Protein AF-A0A968CAU9-F1 (afdb_monomer_lite)

Sequence (68 aa):
VAELGFIVVQIDGMGTSNRSKAFHDVAWKNLKDAGFPDRILWHRAVAERYPYYDTTRVGIYGTSAGGQ

Secondary structure (DSSP, 8-state):
-GGGT--------TT-SSS-HHHHGGGTT-GGGTTHHHHHHHHHHHHHH-TT--TTS-----SGGGG-

Foldseek 3Di:
DVVVVDDDDDDDAFLDPPPDPVSVCVCVVPLVPVNVVVVVVVLVVVCVVDVPSDPVDDDQDDPDSSHD

pLDDT: mean 96.76, std 1.64, range [88.94, 98.31]

Radius of gyration: 13.68 Å; chains: 1; bounding box: 32×25×35 Å

Structure (mmCIF, N/CA/C/O backbone):
data_AF-A0A968CAU9-F1
#
_entry.id   AF-A0A968CAU9-F1
#
loop_
_atom_site.group_PDB
_atom_site.id
_atom_site.type_symbol
_atom_site.label_atom_id
_atom_site.label_alt_id
_atom_site.label_comp_id
_atom_site.label_asym_id
_atom_site.label_entity_id
_atom_site.label_seq_id
_atom_site.pdbx_PDB_ins_code
_atom_site.Cartn_x
_atom_site.Cartn_y
_atom_site.Cartn_z
_atom_site.occupancy
_atom_site.B_iso_or_equiv
_atom_site.auth_seq_id
_atom_site.auth_comp_id
_atom_site.auth_asym_id
_atom_site.auth_atom_id
_atom_site.pdbx_PDB_model_num
ATOM 1 N N . VAL A 1 1 ? -2.522 10.828 11.117 1.00 90.44 1 VAL A N 1
ATOM 2 C CA . VAL A 1 1 ? -3.784 10.145 10.721 1.00 90.44 1 VAL A CA 1
ATOM 3 C C . VAL A 1 1 ? -4.152 9.028 11.692 1.00 90.44 1 VAL A C 1
ATOM 5 O O . VAL A 1 1 ? -5.304 8.981 12.090 1.00 90.44 1 VAL A O 1
ATOM 8 N N . ALA A 1 2 ? -3.212 8.182 12.133 1.00 96.38 2 ALA A N 1
ATOM 9 C CA . ALA A 1 2 ? -3.515 7.111 13.093 1.00 96.38 2 ALA A CA 1
ATOM 10 C C . ALA A 1 2 ? -4.171 7.606 14.402 1.00 96.38 2 ALA A C 1
ATOM 12 O O . ALA A 1 2 ? -5.153 7.027 14.849 1.00 96.38 2 ALA A O 1
ATOM 13 N N . GLU A 1 3 ? -3.710 8.734 14.954 1.00 97.00 3 GLU A N 1
ATOM 14 C CA . GLU A 1 3 ? -4.289 9.368 16.157 1.00 97.00 3 GLU A CA 1
ATOM 15 C C . GLU A 1 3 ? -5.764 9.787 16.002 1.00 97.00 3 GLU A C 1
ATOM 17 O O . GLU A 1 3 ? -6.454 9.979 16.995 1.00 97.00 3 GLU A O 1
ATOM 22 N N . LEU A 1 4 ? -6.270 9.894 14.766 1.00 97.38 4 LEU A N 1
ATOM 23 C CA . LEU A 1 4 ? -7.677 10.191 14.470 1.00 97.38 4 LEU A CA 1
ATOM 24 C C . LEU A 1 4 ? -8.554 8.923 14.412 1.00 97.38 4 LEU A C 1
ATOM 26 O O . LEU A 1 4 ? -9.720 9.007 14.040 1.00 97.38 4 LEU A O 1
ATOM 30 N N . GLY A 1 5 ? -8.003 7.750 14.744 1.00 96.62 5 GLY A N 1
ATOM 31 C CA . GLY A 1 5 ? -8.731 6.477 14.784 1.00 96.62 5 GLY A CA 1
ATOM 32 C C . GLY A 1 5 ? -8.695 5.661 13.488 1.00 96.62 5 GLY A C 1
ATOM 33 O O . GLY A 1 5 ? -9.449 4.700 13.357 1.00 96.62 5 GLY A O 1
ATOM 34 N N . PHE A 1 6 ? -7.829 6.008 12.531 1.00 97.62 6 PHE A N 1
ATOM 35 C CA . PHE A 1 6 ? -7.640 5.222 11.307 1.00 97.62 6 PHE A CA 1
ATOM 36 C C . PHE A 1 6 ? -6.517 4.199 11.459 1.00 97.62 6 PHE A C 1
ATOM 38 O O . PHE A 1 6 ? -5.469 4.483 12.040 1.00 97.62 6 PHE A O 1
ATOM 45 N N . ILE A 1 7 ? -6.680 3.043 10.820 1.00 97.75 7 ILE A N 1
ATOM 46 C CA . ILE A 1 7 ? -5.557 2.143 10.566 1.00 97.75 7 ILE A CA 1
ATOM 47 C C . ILE A 1 7 ? -4.765 2.713 9.385 1.00 97.75 7 ILE A C 1
ATOM 49 O O . ILE A 1 7 ? -5.322 2.938 8.312 1.00 97.75 7 ILE A O 1
ATOM 53 N N . VAL A 1 8 ? -3.471 2.968 9.585 1.00 97.50 8 VAL A N 1
ATOM 54 C CA . VAL A 1 8 ? -2.568 3.491 8.550 1.00 97.50 8 VAL A CA 1
ATOM 55 C C . VAL A 1 8 ? -1.564 2.410 8.193 1.00 97.50 8 VAL A C 1
ATOM 57 O O . VAL A 1 8 ? -0.945 1.822 9.078 1.00 97.50 8 VAL A O 1
ATOM 60 N N . VAL A 1 9 ? -1.399 2.154 6.898 1.00 97.19 9 VAL A N 1
ATOM 61 C CA . VAL A 1 9 ? -0.531 1.090 6.396 1.00 97.19 9 VAL A CA 1
ATOM 62 C C . VAL A 1 9 ? 0.345 1.628 5.270 1.00 97.19 9 VAL A C 1
ATOM 64 O O . VAL A 1 9 ? -0.139 2.326 4.383 1.00 97.19 9 VAL A O 1
ATOM 67 N N . GLN A 1 10 ? 1.624 1.258 5.287 1.00 96.88 10 GLN A N 1
ATOM 68 C CA . GLN A 1 10 ? 2.556 1.441 4.180 1.00 96.88 10 GLN A CA 1
ATOM 69 C C . GLN A 1 10 ? 3.144 0.078 3.804 1.00 96.88 10 GLN A C 1
ATOM 71 O O . GLN A 1 10 ? 3.539 -0.693 4.675 1.00 96.88 10 GLN A O 1
ATOM 76 N N . ILE A 1 11 ? 3.150 -0.230 2.508 1.00 96.50 11 ILE A N 1
ATOM 77 C CA . ILE A 1 11 ? 3.529 -1.540 1.968 1.00 96.50 11 ILE A CA 1
ATOM 78 C C . ILE A 1 11 ? 4.443 -1.321 0.767 1.00 96.50 11 ILE A C 1
ATOM 80 O O . ILE A 1 11 ? 4.120 -0.513 -0.110 1.00 96.50 11 ILE A O 1
ATOM 84 N N . ASP A 1 12 ? 5.530 -2.081 0.714 1.00 96.94 12 ASP A N 1
ATOM 85 C CA . ASP A 1 12 ? 6.400 -2.193 -0.452 1.00 96.94 12 ASP A CA 1
ATOM 86 C C . ASP A 1 12 ? 5.980 -3.412 -1.285 1.00 96.94 12 ASP A C 1
ATOM 88 O O . ASP A 1 12 ? 6.350 -4.548 -0.989 1.00 96.94 12 ASP A O 1
ATOM 92 N N . GLY A 1 13 ? 5.143 -3.167 -2.299 1.00 96.31 13 GLY A N 1
ATOM 93 C CA . GLY A 1 13 ? 4.729 -4.177 -3.280 1.00 96.31 13 GLY A CA 1
ATOM 94 C C . GLY A 1 13 ? 5.822 -4.477 -4.307 1.00 96.31 13 GLY A C 1
ATOM 95 O O . GLY A 1 13 ? 6.903 -3.874 -4.277 1.00 96.31 13 GLY A O 1
ATOM 96 N N . MET A 1 14 ? 5.544 -5.397 -5.231 1.00 98.06 14 MET A N 1
ATOM 97 C CA . MET A 1 14 ? 6.451 -5.707 -6.338 1.00 98.06 14 MET A CA 1
ATOM 98 C C . MET A 1 14 ? 6.809 -4.433 -7.123 1.00 98.06 14 MET A C 1
ATOM 100 O O . MET A 1 14 ? 6.017 -3.498 -7.226 1.00 98.06 14 MET A O 1
ATOM 104 N N . GLY A 1 15 ? 8.037 -4.361 -7.644 1.00 97.25 15 GLY A N 1
ATOM 105 C CA . GLY A 1 15 ? 8.547 -3.175 -8.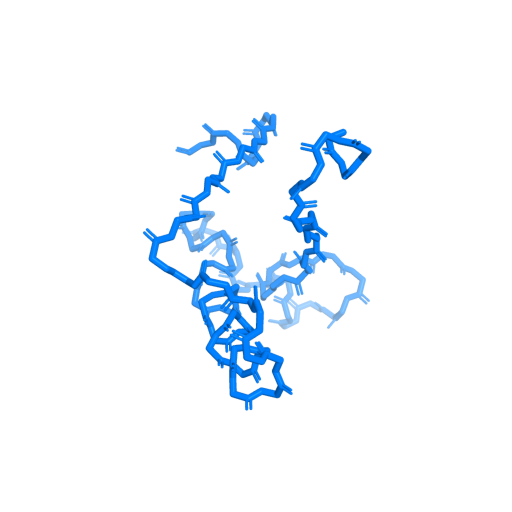342 1.00 97.25 15 GLY A CA 1
ATOM 106 C C . GLY A 1 15 ? 9.236 -2.134 -7.449 1.00 97.25 15 GLY A C 1
ATOM 107 O O . GLY A 1 15 ? 9.911 -1.250 -7.972 1.00 97.25 15 GLY A O 1
ATOM 108 N N . THR A 1 16 ? 9.140 -2.238 -6.119 1.00 97.31 16 THR A N 1
ATOM 109 C CA . THR A 1 16 ? 9.888 -1.366 -5.193 1.00 97.31 16 THR A CA 1
ATOM 110 C C . THR A 1 16 ? 11.389 -1.700 -5.145 1.00 97.31 16 THR A C 1
ATOM 112 O O . THR A 1 16 ? 11.838 -2.772 -5.562 1.00 97.31 16 THR A O 1
ATOM 115 N N . SER A 1 17 ? 12.207 -0.742 -4.697 1.00 95.94 17 SER A N 1
ATOM 116 C CA . SER A 1 17 ? 13.671 -0.856 -4.688 1.00 95.94 17 SER A CA 1
ATOM 117 C C . SER A 1 17 ? 14.193 -1.808 -3.598 1.00 95.94 17 SER A C 1
ATOM 119 O O . SER A 1 17 ? 13.449 -2.318 -2.766 1.00 95.94 17 SER A O 1
ATOM 121 N N . ASN A 1 18 ? 15.506 -2.068 -3.598 1.00 96.88 18 ASN A N 1
ATOM 122 C CA . ASN A 1 18 ? 16.216 -2.833 -2.557 1.00 96.88 18 ASN A CA 1
ATOM 123 C C . ASN A 1 18 ? 15.843 -4.326 -2.431 1.00 96.88 18 ASN A C 1
ATOM 125 O O . ASN A 1 18 ? 16.141 -4.954 -1.417 1.00 96.88 18 ASN A O 1
ATOM 129 N N . ARG A 1 19 ? 15.233 -4.927 -3.464 1.00 97.25 19 ARG A N 1
ATOM 130 C CA . ARG A 1 19 ? 14.762 -6.329 -3.446 1.00 97.25 19 ARG A CA 1
ATOM 131 C C . ARG A 1 19 ? 15.200 -7.172 -4.649 1.00 97.25 19 ARG A C 1
ATOM 133 O O . ARG A 1 19 ? 14.578 -8.191 -4.930 1.00 97.25 19 ARG A O 1
ATOM 140 N N . SER A 1 20 ? 16.316 -6.806 -5.291 1.00 98.19 20 SER A N 1
ATOM 141 C CA . SER A 1 20 ? 16.869 -7.345 -6.555 1.00 98.19 20 SER A CA 1
ATOM 142 C C . SER A 1 20 ? 16.321 -6.699 -7.830 1.00 98.19 20 SER A C 1
ATOM 144 O O . SER A 1 20 ? 15.237 -6.117 -7.844 1.00 98.19 20 SER A O 1
ATOM 146 N N . LYS A 1 21 ? 17.080 -6.846 -8.927 1.00 97.81 21 LYS A N 1
ATOM 147 C CA . LYS A 1 21 ? 16.669 -6.387 -10.259 1.00 97.81 21 LYS A CA 1
ATOM 148 C C . LYS A 1 21 ? 15.366 -7.055 -10.703 1.00 97.81 21 LYS A C 1
ATOM 150 O O . LYS A 1 21 ? 14.474 -6.360 -11.158 1.00 97.81 21 LYS A O 1
ATOM 155 N N . ALA A 1 22 ? 15.235 -8.370 -10.521 1.00 98.31 22 ALA A N 1
ATOM 156 C CA . ALA A 1 22 ? 14.041 -9.109 -10.935 1.00 98.31 22 ALA A CA 1
ATOM 157 C C . ALA A 1 22 ? 12.771 -8.613 -10.224 1.00 98.31 22 ALA A C 1
ATOM 159 O O . ALA A 1 22 ? 11.712 -8.528 -10.834 1.00 98.31 22 ALA A O 1
ATOM 160 N N . PHE A 1 23 ? 12.888 -8.239 -8.949 1.00 98.25 23 PHE A N 1
ATOM 161 C CA . PHE A 1 23 ? 11.780 -7.664 -8.190 1.00 98.25 23 PHE A CA 1
ATOM 162 C C . PHE A 1 23 ? 11.419 -6.257 -8.683 1.00 98.25 23 PHE A C 1
ATOM 164 O O . PHE A 1 23 ? 10.245 -5.945 -8.861 1.00 98.25 23 PHE A O 1
ATOM 171 N N . HIS A 1 24 ? 12.427 -5.419 -8.936 1.00 97.75 24 HIS A N 1
ATOM 172 C CA . HIS A 1 24 ? 12.241 -4.049 -9.418 1.00 97.75 24 HIS A CA 1
ATOM 173 C C . HIS A 1 24 ? 11.729 -3.991 -10.872 1.00 97.75 24 HIS A C 1
ATOM 175 O O . HIS A 1 24 ? 10.941 -3.118 -11.229 1.00 97.75 24 HIS A O 1
ATOM 181 N N . ASP A 1 25 ? 12.127 -4.950 -11.712 1.00 97.88 25 ASP A N 1
ATOM 182 C CA . ASP A 1 25 ? 11.742 -5.036 -13.126 1.00 97.88 25 ASP A CA 1
ATOM 183 C C . ASP A 1 25 ? 10.232 -5.236 -13.333 1.00 97.88 25 ASP A C 1
ATOM 185 O O . ASP A 1 25 ? 9.744 -4.977 -14.430 1.00 97.88 25 ASP A O 1
ATOM 189 N N . VAL A 1 26 ? 9.465 -5.619 -12.306 1.00 97.81 26 VAL A N 1
ATOM 190 C CA . VAL A 1 26 ? 7.993 -5.672 -12.396 1.00 97.81 26 VAL A CA 1
ATOM 191 C C . VAL A 1 26 ? 7.394 -4.309 -12.763 1.00 97.81 26 VAL A C 1
ATOM 193 O O . VAL A 1 26 ? 6.419 -4.245 -13.512 1.00 97.81 26 VAL A O 1
ATOM 196 N N . ALA A 1 27 ? 8.011 -3.215 -12.306 1.00 97.12 27 ALA A N 1
ATOM 197 C CA . ALA A 1 27 ? 7.594 -1.855 -12.637 1.00 97.12 27 ALA A CA 1
ATOM 198 C C . ALA A 1 27 ? 8.160 -1.355 -13.984 1.00 97.12 27 ALA A C 1
ATOM 200 O O . ALA A 1 27 ? 7.737 -0.310 -14.493 1.00 97.12 27 ALA A O 1
ATOM 201 N N . TRP A 1 28 ? 9.116 -2.072 -14.592 1.00 96.88 28 TRP A N 1
ATOM 202 C CA . TRP A 1 28 ? 9.769 -1.641 -15.827 1.00 96.88 28 TRP A CA 1
ATOM 203 C C . TRP A 1 28 ? 8.772 -1.601 -16.985 1.00 96.88 28 TRP A C 1
ATOM 205 O O . TRP A 1 28 ? 8.200 -2.616 -17.373 1.00 96.88 28 TRP A O 1
ATOM 215 N N . LYS A 1 29 ? 8.564 -0.403 -17.547 1.00 97.00 29 LYS A N 1
ATOM 216 C CA . LYS A 1 29 ? 7.526 -0.132 -18.561 1.00 97.00 29 LYS A CA 1
ATOM 217 C C . LYS A 1 29 ? 6.102 -0.505 -18.102 1.00 97.00 29 LYS A C 1
ATOM 219 O O . LYS A 1 29 ? 5.212 -0.645 -18.935 1.00 97.00 29 LYS A O 1
ATOM 224 N N . ASN A 1 30 ? 5.880 -0.623 -16.791 1.00 96.25 30 ASN A N 1
ATOM 225 C CA . ASN A 1 30 ? 4.612 -1.034 -16.192 1.00 96.25 30 ASN A CA 1
ATOM 226 C C . ASN A 1 30 ? 4.341 -0.307 -14.860 1.00 96.25 30 ASN A C 1
ATOM 228 O O .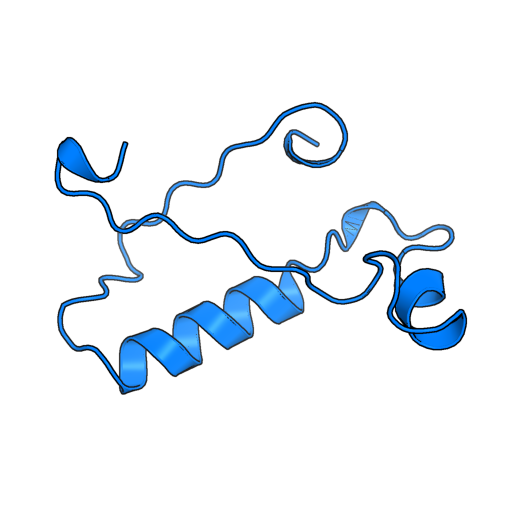 ASN A 1 30 ? 3.867 -0.896 -13.896 1.00 96.25 30 ASN A O 1
ATOM 232 N N . LEU A 1 31 ? 4.624 0.999 -14.798 1.00 93.75 31 LEU A N 1
ATOM 233 C CA . LEU A 1 31 ? 4.426 1.798 -13.577 1.00 93.75 31 LEU A CA 1
ATOM 234 C C . LEU A 1 31 ? 2.980 1.759 -13.050 1.00 93.75 31 LEU A C 1
ATOM 236 O O . LEU A 1 31 ? 2.777 1.832 -11.845 1.00 93.75 31 LEU A O 1
ATOM 240 N N . LYS A 1 32 ? 1.995 1.567 -13.941 1.00 94.44 32 LYS A N 1
ATOM 241 C CA . LYS A 1 32 ? 0.567 1.449 -13.598 1.00 94.44 32 LYS A CA 1
ATOM 242 C C . LYS A 1 32 ? 0.232 0.275 -12.672 1.00 94.44 32 LYS A C 1
ATOM 244 O O . LYS A 1 32 ? -0.853 0.260 -12.106 1.00 94.44 32 LYS A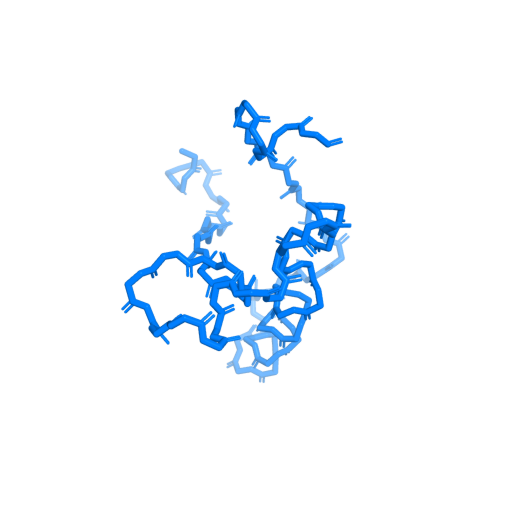 O 1
ATOM 249 N N . ASP A 1 33 ? 1.105 -0.729 -12.581 1.00 96.19 33 ASP A N 1
ATOM 250 C CA . ASP A 1 33 ? 0.916 -1.842 -11.651 1.00 96.19 33 ASP A CA 1
ATOM 251 C C . ASP A 1 33 ? 0.956 -1.353 -10.199 1.00 96.19 33 ASP A C 1
ATOM 253 O O . ASP A 1 33 ? 0.121 -1.757 -9.392 1.00 96.19 33 ASP A O 1
ATOM 257 N N . ALA A 1 34 ? 1.887 -0.436 -9.899 1.00 95.12 34 ALA A N 1
ATOM 258 C CA . ALA A 1 34 ? 2.074 0.233 -8.609 1.00 95.12 34 ALA A CA 1
ATOM 259 C C . ALA A 1 34 ? 2.082 -0.701 -7.371 1.00 95.12 34 ALA A C 1
ATOM 261 O O . ALA A 1 34 ? 1.869 -0.252 -6.234 1.00 95.12 34 ALA A O 1
ATOM 262 N N . GLY A 1 35 ? 2.316 -2.006 -7.566 1.00 96.38 35 GLY A N 1
ATOM 263 C CA . GLY A 1 35 ? 2.183 -3.022 -6.525 1.00 96.38 35 GLY A CA 1
ATOM 264 C C . GLY A 1 35 ? 0.757 -3.145 -5.970 1.00 96.38 35 GLY A C 1
ATOM 265 O O . GLY A 1 35 ? 0.578 -3.616 -4.846 1.00 96.38 35 GLY A O 1
ATOM 266 N N . PHE A 1 36 ? -0.272 -2.690 -6.699 1.00 96.06 36 PHE A N 1
ATOM 267 C CA . PHE A 1 36 ? -1.672 -2.810 -6.278 1.00 96.06 36 PHE A CA 1
ATOM 268 C C . PHE A 1 36 ? -2.090 -4.258 -6.002 1.00 96.06 36 PHE A C 1
ATOM 270 O O . PHE A 1 36 ? -2.732 -4.478 -4.968 1.00 96.06 36 PHE A O 1
ATOM 277 N N . PRO A 1 37 ? -1.725 -5.254 -6.839 1.00 97.25 37 PRO A N 1
ATOM 278 C CA . PRO A 1 37 ? -2.039 -6.649 -6.547 1.00 97.25 37 PRO A CA 1
ATOM 279 C C . PRO A 1 37 ? -1.507 -7.090 -5.177 1.00 97.25 37 PRO A C 1
ATOM 281 O O . PRO A 1 37 ? -2.252 -7.679 -4.393 1.00 97.25 37 PRO A O 1
ATOM 284 N N . ASP A 1 38 ? -0.266 -6.728 -4.839 1.00 98.19 38 ASP A N 1
ATOM 285 C CA . ASP A 1 38 ? 0.349 -7.069 -3.551 1.00 98.19 38 ASP A CA 1
ATOM 286 C C . ASP A 1 38 ? -0.346 -6.376 -2.373 1.00 98.19 38 ASP A C 1
ATOM 288 O O . ASP A 1 38 ? -0.608 -7.001 -1.344 1.00 98.19 38 ASP A O 1
ATOM 292 N N . ARG A 1 39 ? -0.695 -5.091 -2.523 1.00 97.25 39 ARG A N 1
ATOM 293 C CA . ARG A 1 39 ? -1.411 -4.318 -1.491 1.00 97.25 39 ARG A CA 1
ATOM 294 C C . ARG A 1 39 ? -2.790 -4.915 -1.205 1.00 97.25 39 ARG A C 1
ATOM 296 O O . ARG A 1 39 ? -3.166 -5.061 -0.043 1.00 97.25 39 ARG A O 1
ATOM 303 N N . ILE A 1 40 ? -3.525 -5.314 -2.246 1.00 97.44 40 ILE A N 1
ATOM 304 C CA . ILE A 1 40 ? -4.834 -5.974 -2.110 1.00 97.44 40 ILE A CA 1
ATOM 305 C C . ILE A 1 40 ? -4.687 -7.319 -1.390 1.00 97.44 40 ILE A C 1
ATOM 307 O O . ILE A 1 40 ? -5.459 -7.606 -0.472 1.00 97.44 40 ILE A O 1
ATOM 311 N N . LEU A 1 41 ? -3.700 -8.134 -1.777 1.00 98.12 41 LEU A N 1
ATOM 312 C CA . LEU A 1 41 ? -3.430 -9.420 -1.128 1.00 98.12 41 LEU A CA 1
ATOM 313 C C . LEU A 1 41 ? -3.091 -9.243 0.354 1.00 98.12 41 LEU A C 1
ATOM 315 O O . LEU A 1 41 ? -3.643 -9.947 1.199 1.00 98.12 41 LEU A O 1
ATOM 319 N N . TRP A 1 42 ? -2.249 -8.261 0.679 1.00 98.06 42 TRP A N 1
ATOM 320 C CA . TRP A 1 42 ? -1.896 -7.948 2.059 1.00 98.06 42 TRP A CA 1
ATOM 321 C C . TRP A 1 42 ? -3.124 -7.536 2.881 1.00 98.06 42 TRP A C 1
ATOM 323 O O . TRP A 1 42 ? -3.323 -8.052 3.980 1.00 98.06 42 TRP A O 1
ATOM 333 N N . HIS A 1 43 ? -3.994 -6.672 2.345 1.00 98.00 43 HIS A N 1
ATOM 334 C CA . HIS A 1 43 ? -5.213 -6.251 3.044 1.00 98.00 43 HIS A CA 1
ATOM 335 C C . HIS A 1 43 ? -6.164 -7.416 3.327 1.00 98.00 43 HIS A C 1
ATOM 337 O O . HIS A 1 43 ? -6.719 -7.486 4.423 1.00 98.00 43 HIS A O 1
ATOM 343 N N . ARG A 1 44 ? -6.322 -8.348 2.377 1.00 97.81 44 ARG A N 1
ATOM 344 C CA . ARG A 1 44 ? -7.128 -9.563 2.578 1.00 97.81 44 ARG A CA 1
ATOM 345 C C . ARG A 1 44 ? -6.553 -10.431 3.699 1.00 97.81 44 ARG A C 1
ATOM 347 O O . ARG A 1 44 ? -7.277 -10.770 4.627 1.00 97.81 44 ARG A O 1
ATOM 354 N N . ALA A 1 45 ? -5.247 -10.697 3.667 1.00 98.25 45 ALA A N 1
ATOM 355 C CA . ALA A 1 45 ? -4.581 -11.515 4.682 1.00 98.25 45 ALA A CA 1
ATOM 356 C C . ALA A 1 45 ? -4.642 -10.891 6.091 1.00 98.25 45 ALA A C 1
ATOM 358 O O . ALA A 1 45 ? -4.806 -11.586 7.092 1.00 98.25 45 ALA A O 1
ATOM 359 N N . VAL A 1 46 ? -4.527 -9.565 6.194 1.00 97.94 46 VAL A N 1
ATOM 360 C CA . VAL A 1 46 ? -4.625 -8.858 7.481 1.00 97.94 46 VAL A CA 1
ATOM 361 C C . VAL A 1 46 ? -6.056 -8.851 8.011 1.00 97.94 46 VAL A C 1
ATOM 363 O O . VAL A 1 46 ? -6.244 -9.037 9.212 1.00 97.94 46 VAL A O 1
ATOM 366 N N . ALA A 1 47 ? -7.059 -8.704 7.143 1.00 98.12 47 ALA A N 1
ATOM 367 C CA . ALA A 1 47 ? -8.467 -8.763 7.537 1.00 98.12 47 ALA A CA 1
ATOM 368 C C . ALA A 1 47 ? -8.865 -10.132 8.116 1.00 98.12 47 ALA A C 1
ATOM 370 O O . ALA A 1 47 ? -9.646 -10.190 9.061 1.00 98.12 47 ALA A O 1
ATOM 371 N N . GLU A 1 48 ? -8.282 -11.226 7.613 1.00 98.19 48 GLU A N 1
ATOM 372 C CA . GLU A 1 48 ? -8.481 -12.570 8.181 1.00 98.19 48 GLU A CA 1
ATOM 373 C C . GLU A 1 48 ? -7.941 -12.685 9.614 1.00 98.19 48 GLU A C 1
ATOM 375 O O . GLU A 1 48 ? -8.499 -13.403 10.444 1.00 98.19 48 GLU A O 1
ATOM 380 N N . ARG A 1 49 ? -6.855 -11.968 9.924 1.00 98.25 49 ARG A N 1
ATOM 381 C CA . ARG A 1 49 ? -6.195 -12.025 11.233 1.00 98.25 49 ARG A CA 1
ATOM 382 C C . ARG A 1 49 ? -6.788 -11.056 12.254 1.00 98.25 49 ARG A C 1
ATOM 384 O O . ARG A 1 49 ? -6.751 -11.338 13.451 1.00 98.25 49 ARG A O 1
ATOM 391 N N . TYR A 1 50 ? -7.287 -9.910 11.803 1.00 98.12 50 TYR A N 1
ATOM 392 C CA . TYR A 1 50 ? -7.722 -8.816 12.667 1.00 98.12 50 TYR A CA 1
ATOM 393 C C . TYR A 1 50 ? -9.166 -8.41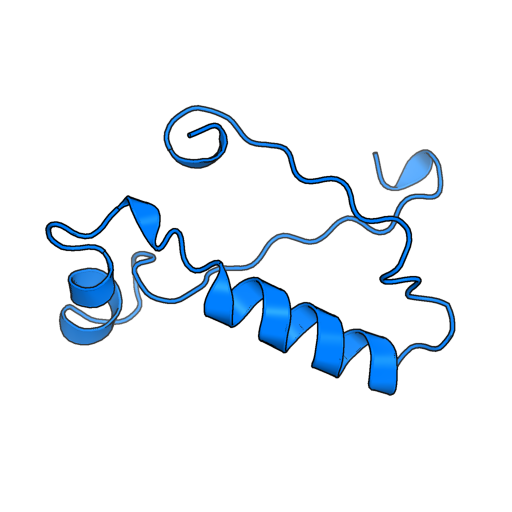4 12.341 1.00 98.12 50 TYR A C 1
ATOM 395 O O . TYR A 1 50 ? -9.379 -7.616 11.431 1.00 98.12 50 TYR A O 1
ATOM 403 N N . PRO A 1 51 ? -10.165 -8.885 13.116 1.00 96.50 51 PRO A N 1
ATOM 404 C CA . PRO A 1 51 ? -11.582 -8.616 12.841 1.00 96.50 51 PRO A CA 1
ATOM 405 C C . PRO A 1 51 ? -11.978 -7.132 12.850 1.00 96.50 51 PRO A C 1
ATOM 407 O O . PRO A 1 51 ? -13.003 -6.762 12.292 1.00 96.50 51 PRO A O 1
ATOM 410 N N . TYR A 1 52 ? -11.177 -6.272 13.486 1.00 96.75 52 TYR A N 1
ATOM 411 C CA . TYR A 1 52 ? -11.375 -4.820 13.495 1.00 96.75 52 TYR A CA 1
ATOM 412 C C . TYR A 1 52 ? -10.825 -4.115 12.239 1.00 96.75 52 TYR A C 1
ATOM 414 O O . TYR A 1 52 ? -11.005 -2.906 12.089 1.00 96.75 52 TYR A O 1
ATOM 422 N N . TYR A 1 53 ? -10.134 -4.832 11.346 1.00 98.06 53 TYR A N 1
ATOM 423 C CA . TYR A 1 53 ? -9.615 -4.303 10.087 1.00 98.06 53 TYR A CA 1
ATOM 424 C C . TYR A 1 53 ? -10.713 -4.319 9.009 1.00 98.06 53 TYR A C 1
ATOM 426 O O . TYR A 1 53 ? -10.897 -5.293 8.281 1.00 98.06 53 TYR A O 1
ATOM 434 N N . ASP A 1 54 ? -11.471 -3.229 8.917 1.00 97.19 54 ASP A N 1
ATOM 435 C CA . ASP A 1 54 ? -12.610 -3.106 8.003 1.00 97.19 54 ASP A CA 1
ATOM 436 C C . ASP A 1 54 ? -12.182 -2.743 6.568 1.00 97.19 54 ASP A C 1
ATOM 438 O O . ASP A 1 54 ? -11.898 -1.588 6.246 1.00 97.19 54 ASP A O 1
ATOM 442 N N . THR A 1 55 ? -12.177 -3.739 5.678 1.00 96.69 55 THR A N 1
ATOM 443 C CA . THR A 1 55 ? -11.816 -3.573 4.257 1.00 96.69 55 THR A CA 1
ATOM 444 C C . THR A 1 55 ? -12.906 -2.927 3.400 1.00 96.69 55 THR A C 1
ATOM 446 O O . THR A 1 55 ? -12.655 -2.638 2.230 1.00 96.69 55 THR A O 1
ATOM 449 N N . THR A 1 56 ? -14.093 -2.647 3.948 1.00 97.06 56 THR A N 1
ATOM 450 C CA . THR A 1 56 ? -15.161 -1.943 3.216 1.00 97.06 56 THR A CA 1
ATOM 451 C C . THR A 1 56 ? -14.969 -0.422 3.209 1.00 97.06 56 THR A C 1
ATOM 453 O O . THR A 1 56 ? -15.582 0.274 2.401 1.00 97.06 56 THR A O 1
ATOM 456 N N . ARG A 1 57 ? -14.090 0.104 4.075 1.00 97.06 57 ARG A N 1
ATOM 457 C CA . ARG A 1 57 ? -13.804 1.540 4.238 1.00 97.06 57 ARG A CA 1
ATOM 458 C C . ARG A 1 57 ? -12.313 1.835 4.069 1.00 97.06 57 ARG A C 1
ATOM 460 O O . ARG A 1 57 ? -11.619 2.173 5.025 1.00 97.06 57 ARG A O 1
ATOM 467 N N . VAL A 1 58 ? -11.820 1.714 2.839 1.00 97.00 58 VAL A N 1
ATOM 468 C CA . VAL A 1 58 ? -10.403 1.927 2.508 1.00 97.00 58 VAL A CA 1
ATOM 469 C C . VAL A 1 58 ? -10.227 3.223 1.724 1.00 97.00 58 VAL A C 1
ATOM 471 O O . VAL A 1 58 ? -10.834 3.411 0.673 1.00 97.00 58 VAL A O 1
ATOM 474 N N . GLY A 1 59 ? -9.368 4.106 2.233 1.00 96.56 59 GLY A N 1
ATOM 475 C CA . GLY A 1 59 ? -8.857 5.262 1.501 1.00 96.56 59 GLY A CA 1
ATOM 476 C C . GLY A 1 59 ? -7.414 5.023 1.068 1.00 96.56 59 GLY A C 1
ATOM 477 O O . GLY A 1 59 ? -6.633 4.436 1.816 1.00 96.56 59 GLY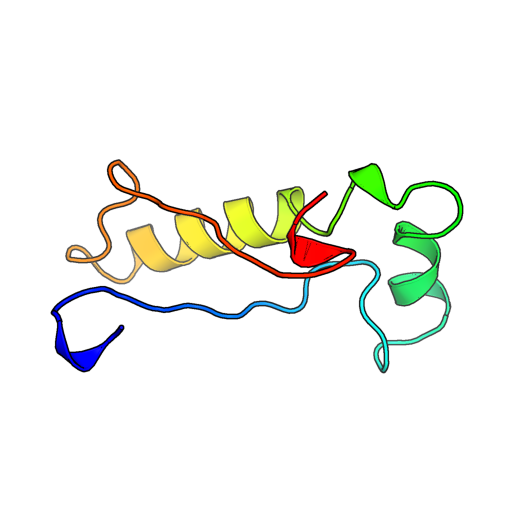 A O 1
ATOM 478 N N . ILE A 1 60 ? -7.054 5.501 -0.122 1.00 96.19 60 ILE A N 1
ATOM 479 C CA . ILE A 1 60 ? -5.676 5.513 -0.616 1.00 96.19 60 ILE A CA 1
ATOM 480 C C . ILE A 1 60 ? -5.249 6.951 -0.891 1.00 96.19 60 ILE A C 1
ATOM 482 O O . ILE A 1 60 ? -6.023 7.744 -1.423 1.00 96.19 60 ILE A O 1
ATOM 486 N N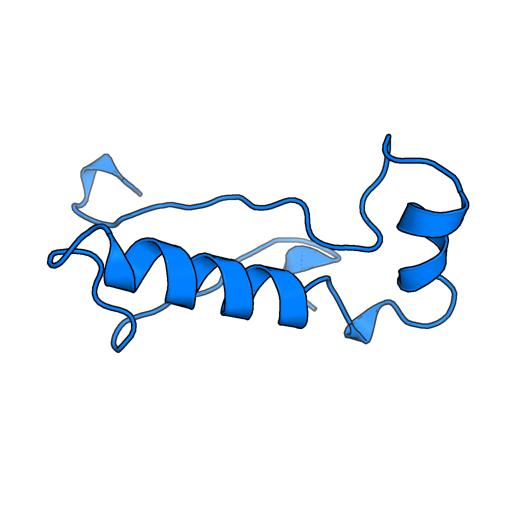 . TYR A 1 61 ? -4.026 7.291 -0.497 1.00 96.44 61 TYR A N 1
ATOM 487 C CA . TYR A 1 61 ? -3.436 8.594 -0.771 1.00 96.44 61 TYR A CA 1
ATOM 488 C C . TYR A 1 61 ? -1.920 8.470 -0.936 1.00 96.44 61 TYR A C 1
ATOM 490 O O . TYR A 1 61 ? -1.287 7.589 -0.352 1.00 96.44 61 TYR A O 1
ATOM 498 N N . GLY A 1 62 ? -1.340 9.380 -1.713 1.00 96.38 62 GLY A N 1
ATOM 499 C CA . GLY A 1 62 ? 0.092 9.444 -1.970 1.00 96.38 62 GLY A CA 1
ATOM 500 C C . GLY A 1 62 ? 0.460 10.663 -2.815 1.00 96.38 62 GLY A C 1
ATOM 501 O O . GLY A 1 62 ? -0.408 11.363 -3.331 1.00 96.38 62 GLY A O 1
ATOM 502 N N . THR A 1 63 ? 1.761 10.915 -2.946 1.00 97.25 63 THR A N 1
ATOM 503 C CA . THR A 1 63 ? 2.323 12.022 -3.739 1.00 97.25 63 THR A CA 1
ATOM 504 C C . THR A 1 63 ? 3.202 11.460 -4.857 1.00 97.25 63 THR A C 1
ATOM 506 O O . THR A 1 63 ? 3.777 10.379 -4.707 1.00 97.25 63 THR A O 1
ATOM 509 N N . SER A 1 64 ? 3.363 12.201 -5.962 1.00 96.12 64 SER A N 1
ATOM 510 C CA . SER A 1 64 ? 4.183 11.793 -7.117 1.00 96.12 64 SER A CA 1
ATOM 511 C C . SER A 1 64 ? 3.692 10.455 -7.693 1.00 96.12 64 SER A C 1
ATOM 513 O O . SER A 1 64 ? 2.500 10.329 -7.954 1.00 96.12 64 SER A O 1
ATOM 515 N N . ALA A 1 65 ? 4.555 9.445 -7.842 1.00 94.06 65 ALA A N 1
ATOM 516 C CA . ALA A 1 65 ? 4.165 8.106 -8.295 1.00 94.06 65 ALA A CA 1
ATOM 517 C C . ALA A 1 65 ? 3.063 7.459 -7.430 1.00 94.06 65 ALA A C 1
ATOM 519 O O . ALA A 1 65 ? 2.300 6.648 -7.934 1.00 94.06 65 ALA A O 1
ATOM 520 N N . GLY A 1 66 ? 2.950 7.826 -6.147 1.00 94.38 66 GLY A N 1
ATOM 521 C CA . GLY A 1 66 ? 1.875 7.341 -5.276 1.00 94.38 66 GLY A CA 1
ATOM 522 C C . GLY A 1 66 ? 0.529 8.053 -5.458 1.00 94.38 66 GLY A C 1
ATOM 523 O O . GLY A 1 66 ? -0.443 7.634 -4.840 1.00 94.38 66 GLY A O 1
ATOM 524 N N . GLY A 1 67 ? 0.478 9.141 -6.233 1.00 94.00 67 GLY A N 1
ATOM 525 C CA . GLY A 1 67 ? -0.751 9.879 -6.554 1.00 94.00 67 GLY A CA 1
ATOM 526 C C . GLY A 1 67 ? -1.232 9.703 -7.999 1.00 94.00 67 GLY A C 1
ATOM 527 O O . GLY A 1 67 ? -2.186 10.372 -8.387 1.00 94.00 67 GLY A O 1
ATOM 528 N N . GLN A 1 68 ? -0.541 8.872 -8.788 1.00 88.94 68 GLN A N 1
ATOM 529 C CA . GLN A 1 68 ? -0.940 8.462 -10.139 1.00 88.94 68 GLN A CA 1
ATOM 530 C C . GLN A 1 68 ? -2.222 7.623 -10.103 1.00 88.94 68 GLN A C 1
ATOM 532 O O . GLN A 1 68 ? -3.028 7.784 -11.047 1.00 88.94 68 GLN A O 1
#